Protein AF-0000000066043112 (afdb_homodimer)

pLDDT: mean 90.03, std 14.51, range [35.16, 98.81]

Solvent-accessible surface area (backbone atoms only — not comparable to full-atom values): 9467 Å² total; per-residue (Å²): 129,62,64,29,51,53,47,34,48,14,36,49,39,26,53,48,51,52,52,48,53,42,45,74,68,68,36,45,27,72,72,52,49,51,50,51,56,54,47,50,56,53,49,52,55,50,24,62,74,69,71,47,57,62,70,62,29,21,54,50,13,42,53,53,50,50,50,51,54,50,51,52,50,50,51,50,51,49,52,52,56,66,63,44,69,72,74,74,125,129,60,65,30,51,53,46,36,50,14,36,51,39,25,54,49,52,51,51,49,52,40,44,74,68,67,35,44,28,71,72,52,50,51,50,51,57,54,46,49,56,52,48,53,54,50,25,62,74,71,70,47,57,60,70,62,29,20,54,52,13,44,53,53,50,52,51,50,54,51,51,52,52,50,50,50,50,49,50,52,56,67,61,45,70,73,73,74,124

Sequence (178 aa):
MDPNTVSSFQVDCFLWHVRKQVADQELGDAPFLDRLRRDQKSLRGRGSTLGLNIETATRVGKQIVERILKEESDEALKMTMASAPASRYMDPNTVSSFQVDCFLWHVRKQVADQELGDAPFLDRLRRDQKSLRGRGSTLGLNIETATRVGKQIVERILKEESDEALKMTMASAPASRY

Radius of gyration: 18.68 Å; Cα contacts (8 Å, |Δi|>4): 142; chains: 2; bounding box: 42×60×58 Å

Organism: Influenza A virus (strain A/RI/5-/1957 H2N2) (NCBI:txid382828)

Structure (mmCIF, N/CA/C/O backbone):
data_AF-0000000066043112-model_v1
#
loop_
_entity.id
_entity.type
_entity.pdbx_description
1 polymer 'Non-structural protein 1'
#
loop_
_atom_site.group_PDB
_atom_site.id
_atom_site.type_symbol
_atom_site.label_atom_id
_atom_site.label_alt_id
_atom_site.label_comp_id
_atom_site.label_asym_id
_atom_site.label_entity_id
_atom_site.label_seq_id
_atom_site.pdbx_PDB_ins_code
_atom_site.Cartn_x
_atom_site.Cartn_y
_atom_site.Cartn_z
_atom_site.occupancy
_atom_site.B_iso_or_equiv
_atom_site.auth_seq_id
_atom_site.auth_comp_id
_atom_site.auth_asym_id
_atom_site.auth_atom_id
_atom_site.pdbx_PDB_model_num
ATOM 1 N N . MET A 1 1 ? -21.438 -11.141 4.254 1 76.62 1 MET A N 1
ATOM 2 C CA . MET A 1 1 ? -20.047 -10.742 4.453 1 76.62 1 MET A CA 1
ATOM 3 C C . MET A 1 1 ? -19.922 -9.227 4.504 1 76.62 1 MET A C 1
ATOM 5 O O . MET A 1 1 ? -20.578 -8.516 3.732 1 76.62 1 MET A O 1
ATOM 9 N N . ASP A 1 2 ? -19.375 -8.664 5.566 1 91 2 ASP A N 1
ATOM 10 C CA . ASP A 1 2 ? -19.234 -7.223 5.734 1 91 2 ASP A CA 1
ATOM 11 C C . ASP A 1 2 ? -18.422 -6.613 4.59 1 91 2 ASP A C 1
ATOM 13 O O . ASP A 1 2 ? -17.328 -7.078 4.285 1 91 2 ASP A O 1
ATOM 17 N N . PRO A 1 3 ? -19.062 -5.797 3.844 1 95.19 3 PRO A N 1
ATOM 18 C CA . PRO A 1 3 ? -18.422 -5.223 2.656 1 95.19 3 PRO A CA 1
ATOM 19 C C . PRO A 1 3 ? -17.078 -4.574 2.963 1 95.19 3 PRO A C 1
ATOM 21 O O . PRO A 1 3 ? -16.172 -4.629 2.139 1 95.19 3 PRO A O 1
ATOM 24 N N . ASN A 1 4 ? -17.016 -4.02 4.133 1 96.88 4 ASN A N 1
ATOM 25 C CA . ASN A 1 4 ? -15.758 -3.361 4.469 1 96.88 4 ASN A CA 1
ATOM 26 C C . ASN A 1 4 ? -14.648 -4.375 4.719 1 96.88 4 ASN A C 1
ATOM 28 O O . ASN A 1 4 ? -13.477 -4.102 4.441 1 96.88 4 ASN A O 1
ATOM 32 N N . THR A 1 5 ? -15.055 -5.535 5.242 1 97.31 5 THR A N 1
ATOM 33 C CA . THR A 1 5 ? -14.078 -6.598 5.434 1 97.31 5 THR A CA 1
ATOM 34 C C . THR A 1 5 ? -13.539 -7.086 4.09 1 97.31 5 THR A C 1
ATOM 36 O O . THR A 1 5 ? -12.336 -7.301 3.939 1 97.31 5 THR A O 1
ATOM 39 N N . VAL A 1 6 ? -14.438 -7.23 3.184 1 97.69 6 VAL A N 1
ATOM 40 C CA . VAL A 1 6 ? -14.047 -7.688 1.854 1 97.69 6 VAL A CA 1
ATOM 41 C C . VAL A 1 6 ? -13.156 -6.641 1.188 1 97.69 6 VAL A C 1
ATOM 43 O O . VAL A 1 6 ? -12.086 -6.969 0.672 1 97.69 6 VAL A O 1
ATOM 46 N N . SER A 1 7 ? -13.539 -5.395 1.206 1 98.06 7 SER A N 1
ATOM 47 C CA . SER A 1 7 ? -12.773 -4.324 0.575 1 98.06 7 SER A CA 1
ATOM 48 C C . SER A 1 7 ? -11.391 -4.184 1.21 1 98.06 7 SER A C 1
ATOM 50 O O . SER A 1 7 ? -10.398 -3.992 0.508 1 98.06 7 SER A O 1
ATOM 52 N N . SER A 1 8 ? -11.383 -4.27 2.564 1 97.62 8 SER A N 1
ATOM 53 C CA . SER A 1 8 ? -10.109 -4.184 3.271 1 97.62 8 SER A CA 1
ATOM 54 C C . SER A 1 8 ? -9.164 -5.309 2.846 1 97.62 8 SER A C 1
ATOM 56 O O . SER A 1 8 ? -7.965 -5.082 2.66 1 97.62 8 SER A O 1
ATOM 58 N N . PHE A 1 9 ? -9.742 -6.496 2.697 1 98.38 9 PHE A N 1
ATOM 59 C CA . PHE A 1 9 ? -8.945 -7.645 2.285 1 98.38 9 PHE A CA 1
ATOM 60 C C . PHE A 1 9 ? -8.406 -7.449 0.872 1 98.38 9 PHE A C 1
ATOM 62 O O . PHE A 1 9 ? -7.242 -7.746 0.599 1 98.38 9 PHE A O 1
ATOM 69 N N . GLN A 1 10 ? -9.242 -6.969 0.022 1 98.62 10 GLN A N 1
ATOM 70 C CA . GLN A 1 10 ? -8.852 -6.738 -1.363 1 98.62 10 GLN A CA 1
ATOM 71 C C . GLN A 1 10 ? -7.734 -5.703 -1.452 1 98.62 10 GLN A C 1
ATOM 73 O O . GLN A 1 10 ? -6.75 -5.902 -2.168 1 98.62 10 GLN A O 1
ATOM 78 N N . VAL A 1 11 ? -7.867 -4.691 -0.697 1 98.69 11 VAL A N 1
ATOM 79 C CA . VAL A 1 11 ? -6.848 -3.648 -0.681 1 98.69 11 VAL A CA 1
ATOM 80 C C . VAL A 1 11 ? -5.551 -4.203 -0.099 1 98.69 11 VAL A C 1
ATOM 82 O O . VAL A 1 11 ? -4.469 -3.967 -0.643 1 98.69 11 VAL A O 1
ATOM 85 N N . ASP A 1 12 ? -5.629 -4.949 0.991 1 98.5 12 ASP A N 1
ATOM 86 C CA . ASP A 1 12 ? -4.445 -5.543 1.608 1 98.5 12 ASP A CA 1
ATOM 87 C C . ASP A 1 12 ? -3.727 -6.473 0.633 1 98.5 12 ASP A C 1
ATOM 89 O O . ASP A 1 12 ? -2.496 -6.543 0.631 1 98.5 12 ASP A O 1
ATOM 93 N N . CYS A 1 13 ? -4.535 -7.215 -0.112 1 98.69 13 CYS A N 1
ATOM 94 C CA . CYS A 1 13 ? -3.93 -8.086 -1.112 1 98.69 13 CYS A CA 1
ATOM 95 C C . CYS A 1 13 ? -3.129 -7.281 -2.127 1 98.69 13 CYS A C 1
ATOM 97 O O . CYS A 1 13 ? -2 -7.645 -2.463 1 98.69 13 CYS A O 1
ATOM 99 N N . PHE A 1 14 ? -3.67 -6.227 -2.611 1 98.81 14 PHE A N 1
ATOM 100 C CA . PHE A 1 14 ? -2.969 -5.418 -3.605 1 98.81 14 PHE A CA 1
ATOM 101 C C . PHE A 1 14 ? -1.729 -4.77 -3 1 98.81 14 PHE A C 1
ATOM 103 O O . PHE A 1 14 ? -0.671 -4.734 -3.631 1 98.81 14 PHE A O 1
ATOM 110 N N . LEU A 1 15 ? -1.837 -4.234 -1.791 1 98.62 15 LEU A N 1
ATOM 111 C CA . LEU A 1 15 ? -0.688 -3.578 -1.174 1 98.62 15 LEU A CA 1
ATOM 112 C C . LEU A 1 15 ? 0.422 -4.582 -0.887 1 98.62 15 LEU A C 1
ATOM 114 O O . LEU A 1 15 ? 1.605 -4.25 -0.978 1 98.62 15 LEU A O 1
ATOM 118 N N . TRP A 1 16 ? 0.048 -5.785 -0.542 1 98.5 16 TRP A N 1
ATOM 119 C CA . TRP A 1 16 ? 1.05 -6.84 -0.4 1 98.5 16 TRP A CA 1
ATOM 120 C C . TRP A 1 16 ? 1.75 -7.105 -1.728 1 98.5 16 TRP A C 1
ATOM 122 O O . TRP A 1 16 ? 2.965 -7.32 -1.765 1 98.5 16 TRP A O 1
ATOM 132 N N . HIS A 1 17 ? 0.994 -7.172 -2.834 1 98.25 17 HIS A N 1
ATOM 133 C CA . HIS A 1 17 ? 1.578 -7.367 -4.156 1 98.25 17 HIS A CA 1
ATOM 134 C C . HIS A 1 17 ? 2.596 -6.273 -4.473 1 98.25 17 HIS A C 1
ATOM 136 O O . HIS A 1 17 ? 3.668 -6.559 -5.012 1 98.25 17 HIS A O 1
ATOM 142 N N . VAL A 1 18 ? 2.215 -5.062 -4.156 1 98.25 18 VAL A N 1
ATOM 143 C CA . VAL A 1 18 ? 3.135 -3.951 -4.375 1 98.25 18 VAL A CA 1
ATOM 144 C C . VAL A 1 18 ? 4.418 -4.176 -3.576 1 98.25 18 VAL A C 1
ATOM 146 O O . VAL A 1 18 ? 5.52 -4.02 -4.105 1 98.25 18 VAL A O 1
ATOM 149 N N . ARG A 1 19 ? 4.309 -4.531 -2.289 1 98.31 19 ARG A N 1
ATOM 150 C CA . ARG A 1 19 ? 5.477 -4.777 -1.445 1 98.31 19 ARG A CA 1
ATOM 151 C C . ARG A 1 19 ? 6.316 -5.926 -1.992 1 98.31 19 ARG A C 1
ATOM 153 O O . ARG A 1 19 ? 7.543 -5.902 -1.895 1 98.31 19 ARG A O 1
ATOM 160 N N . LYS A 1 20 ? 5.648 -6.938 -2.531 1 97.81 20 LYS A N 1
ATOM 161 C CA . LYS A 1 20 ? 6.371 -8.047 -3.145 1 97.81 20 LYS A CA 1
ATOM 162 C C . LYS A 1 20 ? 7.191 -7.574 -4.344 1 97.81 20 LYS A C 1
ATOM 164 O O . LYS A 1 20 ? 8.336 -7.992 -4.523 1 97.81 20 LYS A O 1
ATOM 169 N N . GLN A 1 21 ? 6.648 -6.719 -5.156 1 96.81 21 GLN A N 1
ATOM 170 C CA . GLN A 1 21 ? 7.371 -6.18 -6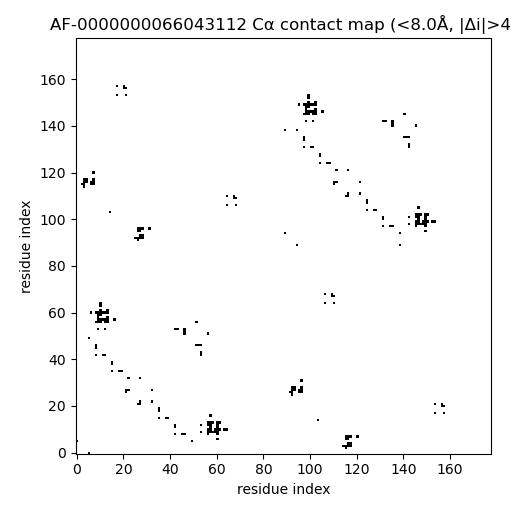.301 1 96.81 21 GLN A CA 1
ATOM 171 C C . GLN A 1 21 ? 8.57 -5.348 -5.855 1 96.81 21 GLN A C 1
ATOM 173 O O . GLN A 1 21 ? 9.633 -5.391 -6.48 1 96.81 21 GLN A O 1
ATOM 178 N N . VAL A 1 22 ? 8.398 -4.566 -4.789 1 97 22 VAL A N 1
ATOM 179 C CA . VAL A 1 22 ? 9.484 -3.777 -4.219 1 97 22 VAL A CA 1
ATOM 180 C C . VAL A 1 22 ? 10.609 -4.703 -3.764 1 97 22 VAL A C 1
ATOM 182 O O . VAL A 1 22 ? 11.789 -4.438 -4.027 1 97 22 VAL A O 1
ATOM 185 N N . ALA A 1 23 ? 10.234 -5.742 -3.094 1 96.62 23 ALA A N 1
ATOM 186 C CA . ALA A 1 23 ? 11.203 -6.727 -2.625 1 96.62 23 ALA A CA 1
ATOM 187 C C . ALA A 1 23 ? 11.922 -7.391 -3.797 1 96.62 23 ALA A C 1
ATOM 189 O O . ALA A 1 23 ? 13.133 -7.609 -3.748 1 96.62 23 ALA A O 1
ATOM 190 N N . ASP A 1 24 ? 11.141 -7.715 -4.844 1 94.69 24 ASP A N 1
ATOM 191 C CA . ASP A 1 24 ? 11.703 -8.391 -6.012 1 94.69 24 ASP A CA 1
ATOM 192 C C . ASP A 1 24 ? 12.719 -7.492 -6.727 1 94.69 24 ASP A C 1
ATOM 194 O O . ASP A 1 24 ? 13.602 -7.984 -7.43 1 94.69 24 ASP A O 1
ATOM 198 N N . GLN A 1 25 ? 12.578 -6.215 -6.555 1 94.38 25 GLN A N 1
ATOM 199 C CA . GLN A 1 25 ? 13.523 -5.266 -7.145 1 94.38 25 GLN A CA 1
ATOM 200 C C . GLN A 1 25 ? 14.656 -4.941 -6.18 1 94.38 25 GLN A C 1
ATOM 202 O O . GLN A 1 25 ? 15.422 -4.004 -6.406 1 94.38 25 GLN A O 1
ATOM 207 N N . GLU A 1 26 ? 14.695 -5.625 -5.059 1 94.38 26 GLU A N 1
ATOM 208 C CA . GLU A 1 26 ? 15.773 -5.543 -4.074 1 94.38 26 GLU A CA 1
ATOM 209 C C . GLU A 1 26 ? 15.812 -4.168 -3.41 1 94.38 26 GLU A C 1
ATOM 211 O O . GLU A 1 26 ? 16.891 -3.639 -3.133 1 94.38 26 GLU A O 1
ATOM 216 N N . LEU A 1 27 ? 14.648 -3.564 -3.148 1 95.69 27 LEU A N 1
ATOM 217 C CA . LEU A 1 27 ? 14.57 -2.242 -2.535 1 95.69 27 LEU A CA 1
ATOM 218 C C . LEU A 1 27 ? 14.18 -2.348 -1.066 1 95.69 27 LEU A C 1
ATOM 220 O O . LEU A 1 27 ? 14.18 -1.347 -0.346 1 95.69 27 LEU A O 1
ATOM 224 N N . GLY A 1 28 ? 13.844 -3.504 -0.6 1 96.12 28 GLY A N 1
ATOM 225 C CA . GLY A 1 28 ? 13.398 -3.701 0.773 1 96.12 28 GLY A CA 1
ATOM 226 C C . GLY A 1 28 ? 14.539 -4.047 1.718 1 96.12 28 GLY A C 1
ATOM 227 O O . GLY A 1 28 ? 15.453 -4.781 1.351 1 96.12 28 GLY A O 1
ATOM 228 N N . ASP A 1 29 ? 14.484 -3.51 2.895 1 96.69 29 ASP A N 1
ATOM 229 C CA . ASP A 1 29 ? 15.43 -3.908 3.932 1 96.69 29 ASP A CA 1
ATOM 230 C C . ASP A 1 29 ? 14.922 -5.125 4.699 1 96.69 29 ASP A C 1
ATOM 232 O O . ASP A 1 29 ? 13.852 -5.656 4.395 1 96.69 29 ASP A O 1
ATOM 236 N N . ALA A 1 30 ? 15.703 -5.602 5.676 1 96.5 30 ALA A N 1
ATOM 237 C CA . ALA A 1 30 ? 15.391 -6.852 6.367 1 96.5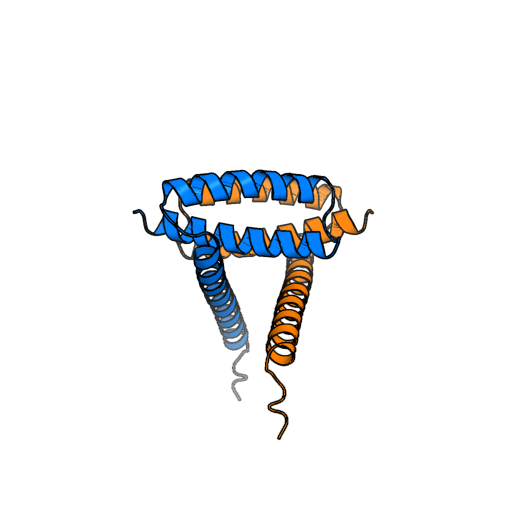 30 ALA A CA 1
ATOM 238 C C . ALA A 1 30 ? 14.039 -6.758 7.074 1 96.5 30 ALA A C 1
ATOM 240 O O . ALA A 1 30 ? 13.188 -7.645 6.918 1 96.5 30 ALA A O 1
ATOM 241 N N . PRO A 1 31 ? 13.734 -5.652 7.883 1 95.75 31 PRO A N 1
ATOM 242 C CA . PRO A 1 31 ? 12.406 -5.551 8.5 1 95.75 31 PRO A CA 1
ATOM 243 C C . PRO A 1 31 ? 11.281 -5.512 7.477 1 95.75 31 PRO A C 1
ATOM 245 O O . PRO A 1 31 ? 10.211 -6.09 7.703 1 95.75 31 PRO A O 1
ATOM 248 N N . PHE A 1 32 ? 11.57 -4.871 6.367 1 97 32 PHE A N 1
ATOM 249 C CA . PHE A 1 32 ? 10.602 -4.801 5.277 1 97 32 PHE A CA 1
ATOM 250 C C . PHE A 1 32 ? 10.266 -6.195 4.758 1 97 32 PHE A C 1
ATOM 252 O O . PHE A 1 32 ? 9.094 -6.539 4.598 1 97 32 PHE A O 1
ATOM 259 N N . LEU A 1 33 ? 11.234 -6.973 4.527 1 97.44 33 LEU A N 1
ATOM 260 C CA . LEU A 1 33 ? 11.062 -8.328 4.008 1 97.44 33 LEU A CA 1
ATOM 261 C C . LEU A 1 33 ? 10.398 -9.227 5.043 1 97.44 33 LEU A C 1
ATOM 263 O O . LEU A 1 33 ? 9.586 -10.086 4.691 1 97.44 33 LEU A O 1
ATOM 267 N N . ASP A 1 34 ? 10.703 -9.062 6.254 1 97.06 34 ASP A N 1
ATOM 268 C CA . ASP A 1 34 ? 10.086 -9.844 7.324 1 97.06 34 ASP A CA 1
ATOM 269 C C . ASP A 1 34 ? 8.586 -9.578 7.398 1 97.06 34 ASP A C 1
ATOM 271 O O . ASP A 1 34 ? 7.793 -10.508 7.582 1 97.06 34 ASP A O 1
ATOM 275 N N . ARG A 1 35 ? 8.234 -8.328 7.32 1 96.19 35 ARG A N 1
ATOM 276 C CA . ARG A 1 35 ? 6.816 -7.98 7.336 1 96.19 35 ARG A CA 1
ATOM 277 C C . ARG A 1 35 ? 6.09 -8.578 6.133 1 96.19 35 ARG A C 1
ATOM 279 O O . ARG A 1 35 ? 4.961 -9.055 6.258 1 96.19 35 ARG A O 1
ATOM 286 N N . LEU A 1 36 ? 6.742 -8.555 5.004 1 97.31 36 LEU A N 1
ATOM 287 C CA . LEU A 1 36 ? 6.172 -9.125 3.785 1 97.31 36 LEU A CA 1
ATOM 288 C C . LEU A 1 36 ? 5.844 -10.602 3.977 1 97.31 36 LEU A C 1
ATOM 290 O O . LEU A 1 36 ? 4.742 -11.047 3.641 1 97.31 36 LEU A O 1
ATOM 294 N N . ARG A 1 37 ? 6.773 -11.344 4.488 1 96.06 37 ARG A N 1
ATOM 295 C CA . ARG A 1 37 ? 6.594 -12.781 4.699 1 96.06 37 ARG A CA 1
ATOM 296 C C . ARG A 1 37 ? 5.504 -13.047 5.734 1 96.06 37 ARG A C 1
ATOM 298 O O . ARG A 1 37 ? 4.695 -13.961 5.57 1 96.06 37 ARG A O 1
ATOM 305 N N . ARG A 1 38 ? 5.484 -12.266 6.77 1 96.06 38 ARG A N 1
ATOM 306 C CA . ARG A 1 38 ? 4.465 -12.445 7.801 1 96.06 38 ARG A CA 1
ATOM 307 C C . ARG A 1 38 ? 3.076 -12.125 7.258 1 96.06 38 ARG A C 1
ATOM 309 O O . ARG A 1 38 ? 2.113 -12.844 7.547 1 96.06 38 ARG A O 1
ATOM 316 N N . ASP A 1 39 ? 3.041 -11.086 6.414 1 96.31 39 ASP A N 1
ATOM 317 C CA . ASP A 1 39 ? 1.76 -10.664 5.855 1 96.31 39 ASP A CA 1
ATOM 318 C C . ASP A 1 39 ? 1.227 -11.695 4.863 1 96.31 39 ASP A C 1
ATOM 320 O O . ASP A 1 39 ? 0.014 -11.867 4.73 1 96.31 39 ASP A O 1
ATOM 324 N N . GLN A 1 40 ? 2.115 -12.383 4.191 1 96.5 40 GLN A N 1
ATOM 325 C CA . GLN A 1 40 ? 1.691 -13.406 3.242 1 96.5 40 GLN A CA 1
ATOM 326 C C . GLN A 1 40 ? 0.882 -14.492 3.936 1 96.5 40 GLN A C 1
ATOM 328 O O . GLN A 1 40 ? -0.179 -14.891 3.449 1 96.5 40 GLN A O 1
ATOM 333 N N . LYS A 1 41 ? 1.409 -14.945 5.051 1 95.44 41 LYS A N 1
ATOM 334 C CA . LYS A 1 41 ? 0.71 -15.977 5.816 1 95.44 41 LYS A CA 1
ATOM 335 C C . LYS A 1 41 ? -0.658 -15.484 6.277 1 95.44 41 LYS A C 1
ATOM 337 O O . LYS A 1 41 ? -1.646 -16.219 6.207 1 95.44 41 LYS A O 1
ATOM 342 N N . SER A 1 42 ? -0.697 -14.266 6.777 1 96.25 42 SER A N 1
ATOM 343 C CA . SER A 1 42 ? -1.942 -13.672 7.258 1 96.25 42 SER A CA 1
ATOM 344 C C . SER A 1 42 ? -2.961 -13.547 6.129 1 96.25 42 SER A C 1
ATOM 346 O O . SER A 1 42 ? -4.145 -13.828 6.32 1 96.25 42 SER A O 1
ATOM 348 N N . LEU A 1 43 ? -2.551 -13.211 4.934 1 97.56 43 LEU A N 1
ATOM 349 C CA . LEU A 1 43 ? -3.443 -13.016 3.795 1 97.56 43 LEU A CA 1
ATOM 350 C C . LEU A 1 43 ? -4.016 -14.352 3.318 1 97.56 43 LEU A C 1
ATOM 352 O O . LEU A 1 43 ? -5.191 -14.43 2.963 1 97.56 43 LEU A O 1
ATOM 356 N N . ARG A 1 44 ? -3.184 -15.336 3.312 1 97 44 ARG A N 1
ATOM 357 C CA . ARG A 1 44 ? -3.66 -16.656 2.934 1 97 44 ARG A CA 1
ATOM 358 C C . ARG A 1 44 ? -4.75 -17.141 3.885 1 97 44 ARG A C 1
ATOM 360 O O . ARG A 1 44 ? -5.773 -17.672 3.447 1 97 44 ARG A O 1
ATOM 367 N N . GLY A 1 45 ? -4.477 -17.016 5.23 1 96.75 45 GLY A N 1
ATOM 368 C CA . GLY A 1 45 ? -5.477 -17.391 6.223 1 96.75 45 GLY A CA 1
ATOM 369 C C . GLY A 1 45 ? -6.781 -16.625 6.055 1 96.75 45 GLY A C 1
ATOM 370 O O . GLY A 1 45 ? -7.859 -17.219 6.078 1 96.75 45 GLY A O 1
ATOM 371 N N . ARG A 1 46 ? -6.719 -15.336 5.859 1 96.94 46 ARG A N 1
ATOM 372 C CA . ARG A 1 46 ? -7.898 -14.492 5.688 1 96.94 46 ARG A CA 1
ATOM 373 C C . ARG A 1 46 ? -8.641 -14.844 4.402 1 96.94 46 ARG A C 1
ATOM 375 O O . ARG A 1 46 ? -9.875 -14.844 4.371 1 96.94 46 ARG A O 1
ATOM 382 N N . GLY A 1 47 ? -7.816 -15 3.328 1 97.06 47 GLY A N 1
ATOM 383 C CA . GLY A 1 47 ? -8.43 -15.43 2.086 1 97.06 47 GLY A CA 1
ATOM 384 C C . GLY A 1 47 ? -9.258 -16.703 2.238 1 97.06 47 GLY A C 1
ATOM 385 O O . GLY A 1 47 ? -10.375 -16.781 1.729 1 97.06 47 GLY A O 1
ATOM 386 N N . SER A 1 48 ? -8.742 -17.734 2.912 1 97.31 48 SER A N 1
ATOM 38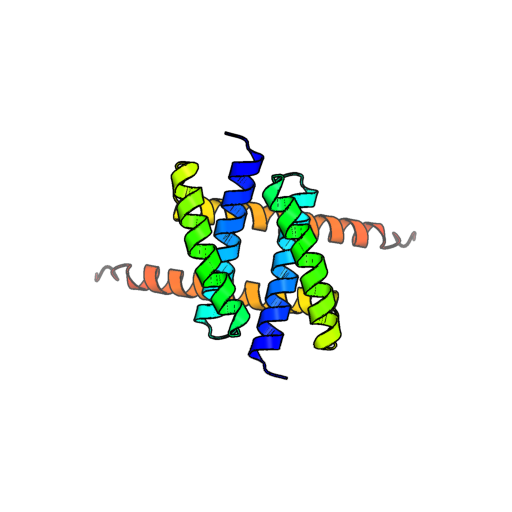7 C CA . SER A 1 48 ? -9.438 -18.984 3.164 1 97.31 48 SER A CA 1
ATOM 388 C C . SER A 1 48 ? -10.711 -18.766 3.975 1 97.31 48 SER A C 1
ATO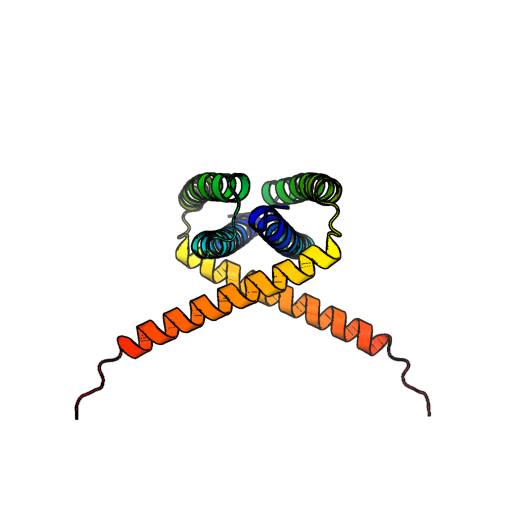M 390 O O . SER A 1 48 ? -11.758 -19.328 3.658 1 97.31 48 SER A O 1
ATOM 392 N N . THR A 1 49 ? -10.609 -17.938 5.008 1 95.81 49 THR A N 1
ATOM 393 C CA . THR A 1 49 ? -11.75 -17.656 5.871 1 95.81 49 THR A CA 1
ATOM 394 C C . THR A 1 49 ? -12.859 -16.953 5.094 1 95.81 49 THR A C 1
ATOM 396 O O . THR A 1 49 ? -14.039 -17.25 5.285 1 95.81 49 THR A O 1
ATOM 399 N N . LEU A 1 50 ? -12.547 -16.078 4.199 1 96.56 50 LEU A N 1
ATOM 400 C CA . LEU A 1 50 ? -13.5 -15.266 3.453 1 96.56 50 LEU A CA 1
ATOM 401 C C . LEU A 1 50 ? -13.984 -16 2.209 1 96.56 50 LEU A C 1
ATOM 403 O O . LEU A 1 50 ? -14.977 -15.609 1.594 1 96.56 50 LEU A O 1
ATOM 407 N N . GLY A 1 51 ? -13.281 -17.062 1.878 1 96.56 51 GLY A N 1
ATOM 408 C CA . GLY A 1 51 ? -13.594 -17.766 0.644 1 96.56 51 GLY A CA 1
ATOM 409 C C . GLY A 1 51 ? -13.242 -16.969 -0.601 1 96.56 51 GLY A C 1
ATOM 410 O O . GLY A 1 51 ? -13.961 -17.031 -1.601 1 96.56 51 GLY A O 1
ATOM 411 N N . LEU A 1 52 ? -12.219 -16.141 -0.568 1 96.75 52 LEU A N 1
ATOM 412 C CA . LEU A 1 52 ? -11.805 -15.289 -1.676 1 96.75 52 LEU A CA 1
ATOM 413 C C . LEU A 1 52 ? -10.461 -15.727 -2.232 1 96.75 52 LEU A C 1
ATOM 415 O O . LEU A 1 52 ? -9.555 -16.094 -1.473 1 96.75 52 LEU A O 1
ATOM 419 N N . ASN A 1 53 ? -10.414 -15.648 -3.564 1 97.06 53 ASN A N 1
ATOM 420 C CA . ASN A 1 53 ? -9.156 -15.906 -4.258 1 97.06 53 ASN A CA 1
ATOM 421 C C . ASN A 1 53 ? -8.227 -14.695 -4.184 1 97.06 53 ASN A C 1
ATOM 423 O O . ASN A 1 53 ? -8.633 -13.57 -4.492 1 97.06 53 ASN A O 1
ATOM 427 N N . ILE A 1 54 ? -7.031 -14.898 -3.832 1 97.5 54 ILE A N 1
ATOM 428 C CA . ILE A 1 54 ? -6.074 -13.828 -3.574 1 97.5 54 ILE A CA 1
ATOM 429 C C . ILE A 1 54 ? -5.793 -13.07 -4.867 1 97.5 54 ILE A C 1
ATOM 431 O O . ILE A 1 54 ? -5.691 -11.836 -4.859 1 97.5 54 ILE A O 1
ATOM 435 N N . GLU A 1 55 ? -5.633 -13.781 -5.93 1 96.69 55 GLU A N 1
ATOM 436 C CA . GLU A 1 55 ? -5.332 -13.148 -7.207 1 96.69 55 GLU A CA 1
ATOM 437 C C . GLU A 1 55 ? -6.465 -12.227 -7.648 1 96.69 55 GLU A C 1
ATOM 439 O O . GLU A 1 55 ? -6.219 -11.094 -8.078 1 96.69 55 GLU A O 1
ATOM 444 N N . THR A 1 56 ? -7.637 -12.742 -7.59 1 97.88 56 THR A N 1
ATOM 445 C CA . THR A 1 56 ? -8.797 -11.93 -7.945 1 97.88 56 THR A CA 1
ATOM 446 C C . THR A 1 56 ? -8.945 -10.75 -6.996 1 97.88 56 THR A C 1
ATOM 448 O O . THR A 1 56 ? -9.227 -9.633 -7.43 1 97.88 56 THR A O 1
ATOM 451 N N . ALA A 1 57 ? -8.734 -11.023 -5.688 1 98.38 57 ALA A N 1
ATOM 452 C CA . ALA A 1 57 ? -8.805 -9.953 -4.695 1 98.38 57 ALA A CA 1
ATOM 453 C C . ALA A 1 57 ? -7.766 -8.867 -4.984 1 98.38 57 ALA A C 1
ATOM 455 O O . ALA A 1 57 ? -8.031 -7.68 -4.793 1 98.38 57 ALA A O 1
ATOM 456 N N . THR A 1 58 ? -6.559 -9.266 -5.383 1 98.38 58 THR A N 1
ATOM 457 C CA . THR A 1 58 ? -5.492 -8.328 -5.719 1 98.38 58 THR A CA 1
ATOM 458 C C . THR A 1 58 ? -5.906 -7.43 -6.879 1 98.38 58 THR A C 1
ATOM 460 O O . THR A 1 58 ? -5.672 -6.219 -6.844 1 98.38 58 THR A O 1
ATOM 463 N N . ARG A 1 59 ? -6.52 -7.988 -7.863 1 97.69 59 ARG A N 1
ATOM 464 C CA . ARG A 1 59 ? -6.957 -7.211 -9.016 1 97.69 59 ARG A CA 1
ATOM 465 C C . ARG A 1 59 ? -8.031 -6.203 -8.617 1 97.69 59 ARG A C 1
ATOM 467 O O . ARG A 1 59 ? -7.992 -5.047 -9.055 1 97.69 59 ARG A O 1
ATOM 474 N N 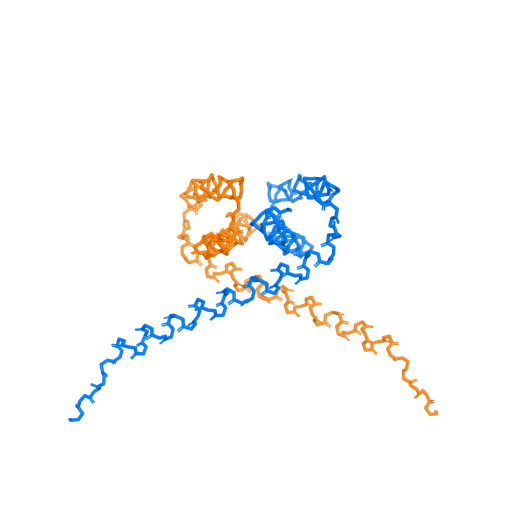. VAL A 1 60 ? -8.945 -6.66 -7.859 1 98.12 60 VAL A N 1
ATOM 475 C CA . VAL A 1 60 ? -10.008 -5.766 -7.414 1 98.12 60 VAL A CA 1
ATOM 476 C C . VAL A 1 60 ? -9.422 -4.676 -6.52 1 98.12 60 VAL A C 1
ATOM 478 O O . VAL A 1 60 ? -9.805 -3.506 -6.625 1 98.12 60 VAL A O 1
ATOM 481 N N . GLY A 1 61 ? -8.547 -5.086 -5.582 1 98.5 61 GLY A N 1
ATOM 482 C CA . GLY A 1 61 ? -7.863 -4.117 -4.742 1 98.5 61 GLY A CA 1
ATOM 483 C C . GLY A 1 61 ? -7.141 -3.043 -5.535 1 98.5 61 GLY A C 1
ATOM 484 O O . GLY A 1 61 ? -7.164 -1.867 -5.164 1 98.5 61 GLY A O 1
ATOM 485 N N . LYS A 1 62 ? -6.461 -3.441 -6.535 1 97.88 62 LYS A N 1
ATOM 486 C CA . LYS A 1 62 ? -5.805 -2.486 -7.426 1 97.88 62 LYS A CA 1
ATOM 487 C C . LYS A 1 62 ? -6.801 -1.467 -7.969 1 97.88 62 LYS A C 1
ATOM 489 O O . LYS A 1 62 ? -6.52 -0.267 -7.996 1 97.88 62 LYS A O 1
ATOM 494 N N . GLN A 1 63 ? -7.93 -1.908 -8.469 1 97.62 63 GLN A N 1
ATOM 495 C CA . GLN A 1 63 ? -8.953 -1.012 -9 1 97.62 63 GLN A CA 1
ATOM 496 C C . GLN A 1 63 ? -9.43 -0.031 -7.938 1 97.62 63 GLN A C 1
ATOM 498 O O . GLN A 1 63 ? -9.664 1.144 -8.234 1 97.62 63 GLN A O 1
ATOM 503 N N . ILE A 1 64 ? -9.656 -0.553 -6.738 1 97.88 64 ILE A N 1
ATOM 504 C CA . ILE A 1 64 ? -10.086 0.298 -5.633 1 97.88 64 ILE A CA 1
ATOM 505 C C . ILE A 1 64 ? -9.047 1.392 -5.391 1 97.88 64 ILE A C 1
ATOM 507 O O . ILE A 1 64 ? -9.391 2.574 -5.305 1 97.88 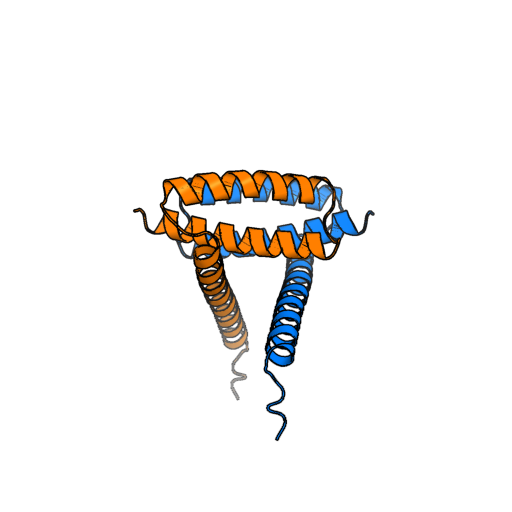64 ILE A O 1
ATOM 511 N N . VAL A 1 65 ? -7.816 0.969 -5.32 1 97.56 65 VAL A N 1
ATOM 512 C CA . VAL A 1 65 ? -6.746 1.908 -5.004 1 97.56 65 VAL A CA 1
ATOM 513 C C . VAL A 1 65 ? -6.598 2.92 -6.137 1 97.56 65 VAL A C 1
ATOM 515 O O . VAL A 1 65 ? -6.434 4.117 -5.891 1 97.56 65 VAL A O 1
ATOM 518 N N . GLU A 1 66 ? -6.668 2.51 -7.336 1 95.75 66 GLU A N 1
ATOM 519 C CA . GLU A 1 66 ? -6.559 3.412 -8.477 1 95.75 66 GLU A CA 1
ATOM 520 C C . GLU A 1 66 ? -7.691 4.438 -8.477 1 95.75 66 GLU A C 1
ATOM 522 O O . GLU A 1 66 ? -7.473 5.609 -8.781 1 95.75 66 GLU A O 1
ATOM 527 N N . ARG A 1 67 ? -8.859 4.016 -8.203 1 95.31 67 ARG A N 1
ATOM 528 C CA . ARG A 1 67 ? -10 4.922 -8.133 1 95.31 67 ARG A CA 1
ATOM 529 C C . ARG A 1 67 ? -9.797 5.973 -7.043 1 95.31 67 ARG A C 1
ATOM 531 O O . ARG A 1 67 ? -10.062 7.156 -7.258 1 95.31 67 ARG A O 1
ATOM 538 N N . ILE A 1 68 ? -9.367 5.535 -5.953 1 94.56 68 ILE A N 1
ATOM 539 C CA . ILE A 1 68 ? -9.164 6.418 -4.809 1 94.56 68 ILE A CA 1
ATOM 540 C C . ILE A 1 68 ? -8.086 7.453 -5.133 1 94.56 68 ILE A C 1
ATOM 542 O O . ILE A 1 68 ? -8.25 8.641 -4.84 1 94.56 68 ILE A O 1
ATOM 546 N N . LEU A 1 69 ? -6.992 6.984 -5.715 1 92.25 69 LEU A N 1
ATOM 547 C CA . LEU A 1 69 ? -5.902 7.895 -6.047 1 92.25 69 LEU A CA 1
ATOM 548 C C . LEU A 1 69 ? -6.332 8.891 -7.121 1 92.25 69 LEU A C 1
ATOM 550 O O . LEU A 1 69 ? -5.898 10.047 -7.113 1 92.25 69 LEU A O 1
ATOM 554 N N . LYS A 1 70 ? -7.125 8.477 -8.023 1 92.12 70 LYS A N 1
ATOM 555 C CA . LYS A 1 70 ? -7.668 9.383 -9.039 1 92.12 70 LYS A CA 1
ATOM 556 C C . LYS A 1 70 ? -8.562 10.445 -8.414 1 92.12 70 LYS A C 1
ATOM 558 O O . LYS A 1 70 ? -8.492 11.617 -8.781 1 92.12 70 LYS A O 1
ATOM 563 N N . GLU A 1 71 ? -9.367 10.047 -7.508 1 90.25 71 GLU A N 1
ATOM 564 C CA . GLU A 1 71 ? -10.266 10.969 -6.816 1 90.25 71 GLU A CA 1
ATOM 565 C C . GLU A 1 71 ? -9.484 11.992 -6.004 1 90.25 71 GLU A C 1
ATOM 567 O O . GLU A 1 71 ? -9.867 13.164 -5.941 1 90.25 71 GLU A O 1
ATOM 572 N N . GLU A 1 72 ? -8.438 11.469 -5.32 1 85.44 72 GLU A N 1
ATOM 573 C CA . GLU A 1 72 ? -7.574 12.375 -4.578 1 85.44 72 GLU A CA 1
ATOM 574 C C . GLU A 1 72 ? -6.969 13.438 -5.492 1 85.44 72 GLU A C 1
ATOM 576 O O . GLU A 1 72 ? -6.859 14.609 -5.113 1 85.44 72 GLU A O 1
ATOM 581 N N . SER A 1 73 ? -6.52 13.07 -6.613 1 82.38 73 SER A N 1
ATOM 582 C CA . SER A 1 73 ? -5.945 13.984 -7.59 1 82.38 73 SER A CA 1
ATOM 583 C C . SER A 1 73 ? -6.988 14.977 -8.102 1 82.38 73 SER A C 1
ATOM 585 O O . SER A 1 73 ? -6.691 16.156 -8.281 1 82.38 73 SER A O 1
ATOM 587 N N . ASP A 1 74 ? -8.195 14.523 -8.367 1 81.31 74 ASP A N 1
ATOM 588 C CA . ASP A 1 74 ? -9.281 15.383 -8.844 1 81.31 74 ASP A CA 1
ATOM 589 C C . ASP A 1 74 ? -9.633 16.438 -7.797 1 81.31 74 ASP A C 1
ATOM 591 O O . ASP A 1 74 ? -9.867 17.609 -8.141 1 81.31 74 ASP A O 1
ATOM 595 N N . GLU A 1 75 ? -9.594 15.977 -6.566 1 78.31 75 GLU A N 1
ATOM 596 C CA . GLU A 1 75 ? -9.898 16.906 -5.488 1 78.31 75 GLU A CA 1
ATOM 597 C C . GLU A 1 75 ? -8.805 17.969 -5.336 1 78.31 75 GLU A C 1
ATOM 599 O O . GLU A 1 75 ? -9.094 19.141 -5.086 1 78.31 75 GLU A O 1
ATOM 604 N N . ALA A 1 76 ? -7.645 17.547 -5.48 1 74 76 ALA A N 1
ATOM 605 C CA . ALA A 1 76 ? -6.523 18.469 -5.414 1 74 76 ALA A CA 1
ATOM 606 C C . ALA A 1 76 ? -6.566 19.469 -6.57 1 74 76 ALA A C 1
ATOM 608 O O . ALA A 1 76 ? -6.297 20.656 -6.383 1 74 76 ALA A O 1
ATOM 609 N N . LEU A 1 77 ? -6.926 18.969 -7.762 1 67.31 77 LEU A N 1
ATOM 610 C CA . LEU A 1 77 ? -7.043 19.828 -8.938 1 67.31 77 LEU A CA 1
ATOM 611 C C . LEU A 1 77 ? -8.18 20.828 -8.773 1 67.31 77 LEU A C 1
ATOM 613 O O . LEU A 1 77 ? -8.047 22 -9.156 1 67.31 77 LEU A O 1
ATOM 617 N N . LYS A 1 78 ? -9.195 20.312 -8.156 1 73.75 78 LYS A N 1
ATOM 618 C CA . LYS A 1 78 ? -10.344 21.188 -7.918 1 73.75 78 LYS A CA 1
ATOM 619 C C . LYS A 1 78 ? -10.008 22.266 -6.898 1 73.75 78 LYS A C 1
ATOM 621 O O . LYS A 1 78 ? -10.414 23.422 -7.059 1 73.75 78 LYS A O 1
ATOM 626 N N . MET A 1 79 ? -9.273 21.953 -5.957 1 70.75 79 MET A N 1
ATOM 627 C CA . MET A 1 79 ? -8.914 22.922 -4.922 1 70.75 79 MET A CA 1
ATOM 628 C C . MET A 1 79 ? -7.914 23.938 -5.453 1 70.75 79 MET A C 1
ATOM 630 O O . MET A 1 79 ? -7.938 25.094 -5.047 1 70.75 79 MET A O 1
ATOM 634 N N . THR A 1 80 ? -7.016 23.484 -6.289 1 70.69 80 THR A N 1
ATOM 635 C CA . THR A 1 80 ? -6.047 24.391 -6.891 1 70.69 80 THR A CA 1
ATOM 636 C C . THR A 1 80 ? -6.734 25.344 -7.871 1 70.69 80 THR A C 1
ATOM 638 O O . THR A 1 80 ? -6.387 26.516 -7.953 1 70.69 80 THR A O 1
ATOM 641 N N . MET A 1 81 ? -7.648 24.734 -8.656 1 69.38 81 MET A N 1
ATOM 642 C CA . MET A 1 81 ? -8.375 25.562 -9.609 1 69.38 81 MET A CA 1
ATOM 643 C C . MET A 1 81 ? -9.273 26.562 -8.891 1 69.38 81 MET A C 1
ATOM 645 O O . MET A 1 81 ? -9.469 27.688 -9.367 1 69.38 81 MET A O 1
ATOM 649 N N . ALA A 1 82 ? -9.797 26.141 -7.852 1 71.5 82 ALA A N 1
ATOM 650 C CA . ALA A 1 82 ? -10.672 27.016 -7.082 1 71.5 82 ALA A CA 1
ATOM 651 C C . ALA A 1 82 ? -9.875 28.125 -6.41 1 71.5 82 ALA A C 1
ATOM 653 O O . ALA A 1 82 ? -10.383 29.234 -6.207 1 71.5 82 ALA A O 1
ATOM 654 N N . SER A 1 83 ? -8.633 27.688 -6.039 1 56.03 83 SER A N 1
ATOM 655 C CA . SER A 1 83 ? -7.816 28.703 -5.402 1 56.03 83 SER A CA 1
ATOM 656 C C . SER A 1 83 ? -7.215 29.656 -6.434 1 56.03 83 SER A C 1
ATOM 658 O O . SER A 1 83 ? -6.625 30.688 -6.078 1 56.03 83 SER A O 1
ATOM 660 N N . ALA A 1 84 ? -7.129 29.281 -7.652 1 57.44 84 ALA A N 1
ATOM 661 C CA . ALA A 1 84 ? -6.648 30.25 -8.633 1 57.44 84 ALA A CA 1
ATOM 662 C C . ALA A 1 84 ? -7.641 31.406 -8.797 1 57.44 84 ALA A C 1
ATOM 664 O O . ALA A 1 84 ? -8.812 31.188 -9.102 1 57.44 84 ALA A O 1
ATOM 665 N N . PRO A 1 85 ? -7.281 32.469 -8.18 1 54.5 85 PRO A N 1
ATOM 666 C CA . PRO A 1 85 ? -8.148 33.656 -8.32 1 54.5 85 PRO A CA 1
ATOM 667 C C . PRO A 1 85 ? -8.578 33.906 -9.766 1 54.5 85 PRO A C 1
ATOM 669 O O . PRO A 1 85 ? -7.812 33.625 -10.695 1 54.5 85 PRO A O 1
ATOM 672 N N . ALA A 1 86 ? -9.875 33.531 -10.227 1 52.59 86 ALA A N 1
ATOM 673 C CA . ALA A 1 86 ? -10.328 34.125 -11.477 1 52.59 86 ALA A CA 1
ATOM 674 C C . ALA A 1 86 ? -9.781 35.562 -11.625 1 52.59 86 ALA A C 1
ATOM 676 O O . ALA A 1 86 ? -9.961 36.406 -10.742 1 52.59 86 ALA A O 1
ATOM 677 N N . SER A 1 87 ? -8.578 35.688 -12.141 1 44.84 87 SER A N 1
ATOM 678 C CA . SER A 1 87 ? -8.258 37.094 -12.414 1 44.84 87 SER A CA 1
ATOM 679 C C . SER A 1 87 ? -9.477 37.844 -12.938 1 44.84 87 SER A C 1
ATOM 681 O O . SER A 1 87 ? -10.078 37.438 -13.938 1 44.84 87 SER A O 1
ATOM 683 N N . ARG A 1 88 ? -10.352 38.281 -12.086 1 42.22 88 ARG A N 1
ATOM 684 C CA . ARG A 1 88 ? -11.312 39.281 -12.562 1 42.22 88 ARG A CA 1
ATOM 685 C C . ARG A 1 88 ? -10.648 40.25 -13.523 1 42.22 88 ARG A C 1
ATOM 687 O O . ARG A 1 88 ? -9.625 40.844 -13.203 1 42.22 88 ARG A O 1
ATOM 694 N N . TYR A 1 89 ? -10.68 39.969 -14.891 1 35.72 89 TYR A N 1
ATOM 695 C CA . TYR A 1 89 ? -10.562 41.219 -15.633 1 35.72 89 TYR A CA 1
ATOM 696 C C . TYR A 1 89 ? -11.5 42.281 -15.055 1 35.72 89 TYR A C 1
ATOM 698 O O . TYR A 1 89 ? -12.57 41.969 -14.539 1 35.72 89 TYR A O 1
ATOM 706 N N . MET B 1 1 ? 23.422 6.125 5.359 1 77.31 1 MET B N 1
ATOM 707 C CA . MET B 1 1 ? 22.094 5.543 5.539 1 77.31 1 MET B CA 1
ATOM 708 C C . MET B 1 1 ? 21.828 4.457 4.5 1 77.31 1 MET B C 1
ATOM 710 O O . MET B 1 1 ? 22.203 4.609 3.332 1 77.31 1 MET B O 1
ATOM 714 N N . ASP B 1 2 ? 21.531 3.26 4.91 1 91.12 2 ASP B N 1
ATOM 715 C CA . ASP B 1 2 ? 21.281 2.139 4.004 1 91.12 2 ASP B CA 1
ATOM 716 C C . ASP B 1 2 ? 20.172 2.459 3.014 1 91.12 2 ASP B C 1
ATOM 718 O O . ASP B 1 2 ? 19.078 2.873 3.41 1 91.12 2 ASP B O 1
ATOM 722 N N . PRO B 1 3 ? 20.531 2.5 1.786 1 95.31 3 PRO B N 1
ATOM 723 C CA . PRO B 1 3 ? 19.562 2.895 0.749 1 95.31 3 PRO B CA 1
ATOM 724 C C . PRO B 1 3 ? 18.281 2.084 0.8 1 95.31 3 PRO B C 1
ATOM 726 O O . PRO B 1 3 ? 17.203 2.613 0.514 1 95.31 3 PRO B O 1
ATOM 729 N N . ASN B 1 4 ? 18.438 0.86 1.161 1 97 4 ASN B N 1
ATOM 730 C CA . ASN B 1 4 ? 17.234 0.032 1.207 1 97 4 ASN B CA 1
ATOM 731 C C . ASN B 1 4 ? 16.328 0.427 2.365 1 97 4 ASN B C 1
ATOM 733 O O . ASN B 1 4 ? 15.109 0.325 2.262 1 97 4 ASN B O 1
ATOM 737 N N . THR B 1 5 ? 16.969 0.878 3.447 1 97.44 5 THR B N 1
ATOM 738 C CA . THR B 1 5 ? 16.172 1.36 4.574 1 97.44 5 THR B CA 1
ATOM 739 C C . THR B 1 5 ? 15.391 2.607 4.188 1 97.44 5 THR B C 1
ATOM 741 O O . THR B 1 5 ? 14.211 2.736 4.531 1 97.44 5 THR B O 1
ATOM 744 N N . VAL B 1 6 ? 16.062 3.453 3.496 1 97.69 6 VAL B N 1
ATOM 745 C CA . VAL B 1 6 ? 15.414 4.688 3.059 1 97.69 6 VAL B CA 1
ATOM 746 C C . VAL B 1 6 ? 14.281 4.363 2.084 1 97.69 6 VAL B C 1
ATOM 748 O O . VAL B 1 6 ? 13.156 4.848 2.24 1 97.69 6 VAL B O 1
ATOM 751 N N . SER B 1 7 ? 14.523 3.539 1.094 1 98.06 7 SER B N 1
ATOM 752 C CA . SER B 1 7 ? 13.523 3.186 0.093 1 98.06 7 SER B CA 1
ATOM 753 C C . SER B 1 7 ? 12.328 2.486 0.731 1 98.06 7 SER B C 1
ATOM 755 O O . SER B 1 7 ? 11.18 2.762 0.377 1 98.06 7 SER B O 1
ATOM 757 N N . SER B 1 8 ? 12.656 1.566 1.678 1 97.69 8 SER B N 1
ATOM 758 C CA . SER B 1 8 ? 11.586 0.867 2.381 1 97.69 8 SER B CA 1
ATOM 759 C C . SER B 1 8 ? 10.688 1.844 3.137 1 97.69 8 SER B C 1
ATOM 761 O O . SER B 1 8 ? 9.469 1.703 3.133 1 97.69 8 SER B O 1
ATOM 763 N N . PHE B 1 9 ? 11.344 2.826 3.764 1 98.38 9 PHE B N 1
ATOM 764 C CA . PHE B 1 9 ? 10.594 3.826 4.516 1 98.38 9 PHE B CA 1
ATOM 765 C C . PHE B 1 9 ? 9.719 4.656 3.586 1 98.38 9 PHE B C 1
ATOM 767 O O . PHE B 1 9 ? 8.562 4.934 3.9 1 98.38 9 PHE B O 1
ATOM 774 N N . GLN B 1 10 ? 10.266 5.031 2.484 1 98.69 10 GLN B N 1
ATOM 775 C CA . GLN B 1 10 ? 9.531 5.836 1.515 1 98.69 10 GLN B CA 1
ATOM 776 C C . GLN B 1 10 ? 8.32 5.078 0.973 1 98.69 10 GLN B C 1
ATOM 778 O O . GLN B 1 10 ? 7.219 5.629 0.889 1 98.69 10 GLN B O 1
ATOM 783 N N . VAL B 1 11 ? 8.531 3.854 0.707 1 98.69 11 VAL B N 1
ATOM 784 C CA . VAL B 1 11 ? 7.441 3.025 0.203 1 98.69 11 VAL B CA 1
ATOM 785 C C . VAL B 1 11 ? 6.383 2.846 1.289 1 98.69 11 VAL B C 1
ATOM 787 O O . VAL B 1 11 ? 5.188 2.967 1.023 1 98.69 11 VAL B O 1
ATOM 790 N N . ASP B 1 12 ? 6.797 2.57 2.508 1 98.56 12 ASP B N 1
ATOM 791 C CA . ASP B 1 12 ? 5.863 2.41 3.617 1 98.56 12 ASP B CA 1
ATOM 792 C C . ASP B 1 12 ? 5.031 3.674 3.826 1 98.56 12 ASP B C 1
ATOM 794 O O . ASP B 1 12 ? 3.852 3.598 4.168 1 98.56 12 ASP B O 1
ATOM 798 N N . CYS B 1 13 ? 5.703 4.797 3.684 1 98.69 13 CYS B N 1
ATOM 799 C CA . CYS B 1 13 ? 4.973 6.055 3.811 1 98.69 13 CYS B CA 1
ATOM 800 C C . CYS B 1 13 ? 3.877 6.156 2.76 1 98.69 13 CYS B C 1
ATOM 802 O O . CYS B 1 13 ? 2.744 6.527 3.072 1 98.69 13 CYS B O 1
ATOM 804 N N . PHE B 1 14 ? 4.176 5.844 1.558 1 98.81 14 PHE B N 1
ATOM 805 C CA . PHE B 1 14 ? 3.182 5.938 0.497 1 98.81 14 PHE B CA 1
ATOM 806 C C . PHE B 1 14 ? 2.057 4.93 0.719 1 98.81 14 PHE B C 1
ATOM 808 O O . PHE B 1 14 ? 0.882 5.254 0.531 1 98.81 14 PHE B O 1
ATOM 815 N N . LEU B 1 15 ? 2.389 3.695 1.103 1 98.62 15 LEU B N 1
ATOM 816 C CA . LEU B 1 15 ? 1.356 2.684 1.302 1 98.62 15 LEU B CA 1
ATOM 817 C C . LEU B 1 15 ? 0.456 3.053 2.477 1 98.62 15 LEU B C 1
ATOM 819 O O . LEU B 1 15 ? -0.744 2.77 2.457 1 98.62 15 LEU B O 1
ATOM 823 N N . TRP B 1 16 ? 1.023 3.66 3.473 1 98.56 16 TRP B N 1
ATOM 824 C CA . TRP B 1 16 ? 0.2 4.176 4.562 1 98.56 16 TRP B CA 1
ATOM 825 C C . TRP B 1 16 ? -0.76 5.246 4.059 1 98.56 16 TRP B C 1
ATOM 827 O O . TRP B 1 16 ? -1.92 5.297 4.477 1 98.56 16 TRP B O 1
ATOM 837 N N . HIS B 1 17 ? -0.282 6.18 3.215 1 98.25 17 HIS B N 1
ATOM 838 C CA . HIS B 1 17 ? -1.14 7.203 2.633 1 98.25 17 HIS B CA 1
ATOM 839 C C . HIS B 1 17 ? -2.312 6.582 1.882 1 98.25 17 HIS B C 1
ATOM 841 O O . HIS B 1 17 ? -3.445 7.059 1.987 1 98.25 17 HIS B O 1
ATOM 847 N N . VAL B 1 18 ? -2 5.559 1.128 1 98.25 18 VAL B N 1
ATOM 848 C CA . VAL B 1 18 ? -3.057 4.863 0.399 1 98.25 18 VAL B CA 1
ATOM 849 C C . VAL B 1 18 ? -4.082 4.305 1.383 1 98.25 18 VAL B C 1
ATOM 851 O O . VAL B 1 18 ? -5.289 4.469 1.191 1 98.25 18 VAL B O 1
ATOM 854 N N . ARG B 1 19 ? -3.629 3.627 2.443 1 98.31 19 ARG B N 1
ATOM 855 C CA . ARG B 1 19 ? -4.527 3.061 3.443 1 98.31 19 ARG B CA 1
ATOM 856 C C . ARG B 1 19 ? -5.355 4.152 4.117 1 98.31 19 ARG B C 1
ATOM 858 O O . ARG B 1 19 ? -6.52 3.936 4.457 1 98.31 19 ARG B O 1
ATOM 865 N N . LYS B 1 20 ? -4.734 5.301 4.355 1 97.88 20 LYS B N 1
ATOM 866 C CA . LYS B 1 20 ? -5.465 6.426 4.93 1 97.88 20 LYS B CA 1
ATOM 867 C C . LYS B 1 20 ? -6.59 6.883 4.004 1 97.88 20 LYS B C 1
ATOM 869 O O . LYS B 1 20 ? -7.691 7.184 4.461 1 97.88 20 LYS B O 1
ATOM 874 N N . GLN B 1 21 ? -6.352 6.949 2.725 1 96.81 21 GLN B N 1
ATOM 875 C CA . GLN B 1 21 ? -7.379 7.336 1.764 1 96.81 21 GLN B CA 1
ATOM 876 C C . GLN B 1 21 ? -8.516 6.316 1.737 1 96.81 21 GLN B C 1
ATOM 878 O O . GLN B 1 21 ? -9.68 6.688 1.605 1 96.81 21 GLN B O 1
ATOM 883 N N . VAL B 1 22 ? -8.172 5.031 1.822 1 96.94 22 VAL B N 1
ATOM 884 C CA . VAL B 1 22 ? -9.172 3.965 1.881 1 96.94 22 VAL B CA 1
ATOM 885 C C . VAL B 1 22 ? -10.055 4.148 3.113 1 96.94 22 VAL B C 1
ATOM 887 O O . VAL B 1 22 ? -11.281 4.035 3.027 1 96.94 22 VAL B O 1
ATOM 890 N N . ALA B 1 23 ? -9.422 4.418 4.203 1 96.56 23 ALA B N 1
ATOM 891 C CA . ALA B 1 23 ? -10.148 4.652 5.453 1 96.56 23 ALA B CA 1
ATOM 892 C C . ALA B 1 23 ? -11.047 5.879 5.34 1 96.56 23 ALA B C 1
ATOM 894 O O . ALA B 1 23 ? -12.188 5.863 5.816 1 96.56 23 ALA B O 1
ATOM 895 N N . ASP B 1 24 ? -10.508 6.93 4.711 1 94.62 24 ASP B N 1
ATOM 896 C CA . ASP B 1 24 ? -11.258 8.172 4.574 1 94.62 24 ASP B CA 1
ATOM 897 C C . ASP B 1 24 ? -12.5 7.973 3.705 1 94.62 24 ASP B C 1
ATOM 899 O O . ASP B 1 24 ? -13.469 8.727 3.814 1 94.62 24 ASP B O 1
ATOM 903 N N . GLN B 1 25 ? -12.461 7 2.859 1 94.31 25 GLN B N 1
ATOM 904 C CA . GLN B 1 25 ? -13.602 6.684 2.012 1 94.31 25 GLN B CA 1
ATOM 905 C C . GLN B 1 25 ? -14.5 5.637 2.666 1 94.31 25 GLN B C 1
ATOM 907 O O . GLN B 1 25 ? -15.383 5.074 2.016 1 94.31 25 GLN B O 1
ATOM 912 N N . GLU B 1 26 ? -14.195 5.273 3.898 1 94.38 26 GLU B N 1
ATOM 913 C CA . GLU B 1 26 ? -15.008 4.391 4.727 1 94.38 26 GLU B CA 1
ATOM 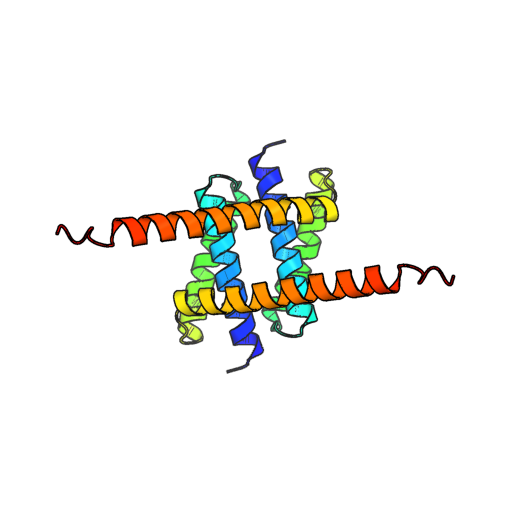914 C C . GLU B 1 26 ? -15.031 2.971 4.164 1 94.38 26 GLU B C 1
ATOM 916 O O . GLU B 1 26 ? -16.062 2.299 4.199 1 94.38 26 GLU B O 1
ATOM 921 N N . LEU B 1 27 ? -13.93 2.496 3.637 1 95.62 27 LEU B N 1
ATOM 922 C CA . LEU B 1 27 ? -13.836 1.159 3.061 1 95.62 27 LEU B CA 1
ATOM 923 C C . LEU B 1 27 ? -13.102 0.21 3.998 1 95.62 27 LEU B C 1
ATOM 925 O O . LEU B 1 27 ? -13.031 -0.995 3.742 1 95.62 27 LEU B O 1
ATOM 929 N N . GLY B 1 28 ? -12.547 0.699 5.055 1 96 28 GLY B N 1
ATOM 930 C CA . GLY B 1 28 ? -11.781 -0.112 5.988 1 96 28 GLY B CA 1
ATOM 931 C C . GLY B 1 28 ? -12.617 -0.677 7.117 1 96 28 GLY B C 1
ATOM 932 O O . GLY B 1 28 ? -13.523 -0.005 7.625 1 96 28 GLY B O 1
ATOM 933 N N . ASP B 1 29 ? -12.336 -1.889 7.477 1 96.69 29 ASP B N 1
ATOM 934 C CA . ASP B 1 29 ? -12.961 -2.465 8.664 1 96.69 29 ASP B CA 1
ATOM 935 C C . ASP B 1 29 ? -12.164 -2.135 9.922 1 96.69 29 ASP B C 1
ATOM 937 O O . ASP B 1 29 ? -11.148 -1.437 9.859 1 96.69 29 ASP B O 1
ATOM 941 N N . ALA B 1 30 ? -12.633 -2.592 11.094 1 96.44 30 ALA B N 1
ATOM 942 C CA . ALA B 1 30 ? -12.031 -2.209 12.367 1 96.44 30 ALA B CA 1
ATOM 943 C C . ALA B 1 30 ? -10.562 -2.637 12.438 1 96.44 30 ALA B C 1
ATOM 945 O O . ALA B 1 30 ? -9.695 -1.836 12.773 1 96.44 30 ALA B O 1
ATOM 946 N N . PRO B 1 31 ? -10.203 -3.959 12.086 1 95.62 31 PRO B N 1
ATOM 947 C CA . PRO B 1 31 ? -8.789 -4.336 12.094 1 95.62 31 PRO B CA 1
ATOM 948 C C . PRO B 1 31 ? -7.945 -3.5 11.133 1 95.62 31 PRO B C 1
ATOM 950 O O . PRO B 1 31 ? -6.801 -3.162 11.445 1 95.62 31 PRO B O 1
ATOM 953 N N . PHE B 1 32 ? -8.562 -3.154 10.023 1 96.94 32 PHE B N 1
ATOM 954 C CA . PHE B 1 32 ? -7.891 -2.309 9.039 1 96.94 32 PHE B CA 1
ATOM 955 C C . PHE B 1 32 ? -7.547 -0.952 9.641 1 96.94 32 PHE B C 1
ATOM 957 O O . PHE B 1 32 ? -6.414 -0.479 9.508 1 96.94 32 PHE B O 1
ATOM 964 N N . LEU B 1 33 ? -8.438 -0.351 10.281 1 97.38 33 LEU B N 1
ATOM 965 C CA . LEU B 1 33 ? -8.258 0.963 10.891 1 97.38 33 LEU B CA 1
ATOM 966 C C . LEU B 1 33 ? -7.27 0.895 12.047 1 97.38 33 LEU B C 1
ATOM 968 O O . LEU B 1 33 ? -6.48 1.822 12.258 1 97.38 33 LEU B O 1
ATOM 972 N N . ASP B 1 34 ? -7.305 -0.126 12.789 1 97 34 ASP B N 1
ATOM 973 C CA . ASP B 1 34 ? -6.375 -0.308 13.898 1 97 34 ASP B CA 1
ATOM 974 C C . ASP B 1 34 ? -4.934 -0.385 13.398 1 97 34 ASP B C 1
ATOM 976 O O . ASP B 1 34 ? -4.027 0.196 14 1 97 34 ASP B O 1
ATOM 980 N N . ARG B 1 35 ? -4.734 -1.137 12.344 1 96.12 35 ARG B N 1
ATOM 981 C CA . ARG B 1 35 ? -3.4 -1.236 11.758 1 96.12 35 ARG B CA 1
ATOM 982 C C . ARG B 1 35 ? -2.926 0.117 11.242 1 96.12 35 ARG B C 1
ATOM 984 O O . ARG B 1 35 ? -1.756 0.471 11.398 1 96.12 35 ARG B O 1
ATOM 991 N N . LEU B 1 36 ? -3.83 0.846 10.656 1 97.31 36 LEU B N 1
ATOM 992 C CA . LEU B 1 36 ? -3.514 2.176 10.141 1 97.31 36 LEU B CA 1
ATOM 993 C C . LEU B 1 36 ? -2.988 3.074 11.258 1 97.31 36 LEU B C 1
ATOM 995 O O . LEU B 1 36 ? -1.96 3.734 11.094 1 97.31 36 LEU B O 1
ATOM 999 N N . ARG B 1 37 ? -3.672 3.115 12.352 1 96.19 37 ARG B N 1
ATOM 1000 C CA . ARG B 1 37 ? -3.293 3.953 13.484 1 96.19 37 ARG B CA 1
ATOM 1001 C C . ARG B 1 37 ? -1.966 3.498 14.086 1 96.19 37 ARG B C 1
ATOM 1003 O O . ARG B 1 37 ? -1.126 4.324 14.445 1 96.19 37 ARG B O 1
ATOM 1010 N N . ARG B 1 38 ? -1.785 2.215 14.164 1 96.25 38 ARG B N 1
ATOM 1011 C CA . ARG B 1 38 ? -0.539 1.688 14.719 1 96.25 38 ARG B CA 1
ATOM 1012 C C . ARG B 1 38 ? 0.639 2.008 13.797 1 96.25 38 ARG B C 1
ATOM 1014 O O . ARG B 1 38 ? 1.714 2.383 14.273 1 96.25 38 ARG B O 1
ATOM 1021 N N . ASP B 1 39 ? 0.358 1.906 12.5 1 96.38 39 ASP B N 1
ATOM 1022 C CA . ASP B 1 39 ? 1.416 2.154 11.523 1 96.38 39 ASP B CA 1
ATOM 1023 C C . ASP B 1 39 ? 1.807 3.631 11.508 1 96.38 39 ASP B C 1
ATOM 1025 O O . ASP B 1 39 ? 2.967 3.967 11.258 1 96.38 39 ASP B O 1
ATOM 1029 N N . GLN B 1 40 ? 0.863 4.5 11.781 1 96.62 40 GLN B N 1
ATOM 1030 C CA . GLN B 1 40 ? 1.156 5.926 11.812 1 96.62 40 GLN B CA 1
ATOM 1031 C C . GLN B 1 40 ? 2.213 6.25 12.867 1 96.62 40 GLN B C 1
ATOM 1033 O O . GLN B 1 40 ? 3.162 6.988 12.594 1 96.62 40 GLN B O 1
ATOM 1038 N N . LYS B 1 41 ? 2.014 5.688 14.031 1 95.69 41 LYS B N 1
ATOM 1039 C CA . LYS B 1 41 ? 2.973 5.902 15.109 1 95.69 41 LYS B CA 1
ATOM 1040 C C . LYS B 1 41 ? 4.352 5.375 14.734 1 95.69 41 LYS B C 1
ATOM 1042 O O . LYS B 1 41 ? 5.367 6.027 14.992 1 95.69 41 LYS B O 1
ATOM 1047 N N . SER B 1 42 ? 4.379 4.184 14.148 1 96.38 42 SER B N 1
ATOM 1048 C CA . SER B 1 42 ? 5.637 3.566 13.734 1 96.38 42 SER B CA 1
ATOM 1049 C C . SER B 1 42 ? 6.344 4.41 12.672 1 96.38 42 SER B C 1
ATOM 1051 O O . SER B 1 42 ? 7.562 4.59 12.727 1 96.38 42 SER B O 1
ATOM 1053 N N . LEU B 1 43 ? 5.621 5.008 11.758 1 97.62 43 LEU B N 1
ATOM 1054 C CA . LEU B 1 43 ? 6.191 5.801 10.68 1 97.62 43 LEU B CA 1
ATOM 1055 C C . LEU B 1 43 ? 6.77 7.109 11.211 1 97.62 43 LEU B C 1
ATOM 1057 O O . LEU B 1 43 ? 7.828 7.551 10.766 1 97.62 43 LEU B O 1
ATOM 1061 N N . ARG B 1 44 ? 6.074 7.699 12.125 1 97.06 44 ARG B N 1
ATOM 1062 C CA . ARG B 1 44 ? 6.582 8.922 12.734 1 97.06 44 ARG B CA 1
ATOM 1063 C C . ARG B 1 44 ? 7.906 8.672 13.445 1 97.06 44 ARG B C 1
ATOM 1065 O O . ARG B 1 44 ? 8.844 9.461 13.305 1 97.06 44 ARG B O 1
ATOM 1072 N N . GLY B 1 45 ? 7.941 7.574 14.273 1 96.81 45 GLY B N 1
ATOM 1073 C CA . GLY B 1 45 ? 9.18 7.203 14.938 1 96.81 45 GLY B CA 1
ATOM 1074 C C . GLY B 1 45 ? 10.32 6.945 13.969 1 96.81 45 GLY B C 1
ATOM 1075 O O . GLY B 1 45 ? 11.43 7.453 14.156 1 96.81 45 GLY B O 1
ATOM 1076 N N . ARG B 1 46 ? 10.086 6.203 12.93 1 97 46 ARG B N 1
ATOM 1077 C CA . ARG B 1 46 ? 11.102 5.879 11.93 1 97 46 ARG B CA 1
ATOM 1078 C C . ARG B 1 46 ? 11.547 7.129 11.172 1 97 46 ARG B C 1
ATOM 1080 O O . ARG B 1 46 ? 12.734 7.285 10.867 1 97 46 ARG B O 1
ATOM 1087 N N . GLY B 1 47 ? 10.508 7.926 10.789 1 97.12 47 GLY B N 1
ATOM 1088 C CA . GLY B 1 47 ? 10.859 9.188 10.156 1 97.12 47 GLY B CA 1
ATOM 1089 C C . GLY B 1 47 ? 11.82 10.023 10.977 1 97.12 47 GLY B C 1
ATOM 1090 O O . GLY B 1 47 ? 12.789 10.57 10.445 1 97.12 47 GLY B O 1
ATOM 1091 N N . SER B 1 48 ? 11.586 10.188 12.281 1 97.38 48 SER B N 1
ATOM 1092 C CA . SER B 1 48 ? 12.438 10.93 13.195 1 97.38 48 SER B CA 1
ATOM 1093 C C . SER B 1 48 ? 13.844 10.328 13.258 1 97.38 48 SER B C 1
ATOM 1095 O O . SER B 1 48 ? 14.836 11.055 13.211 1 97.38 48 SER B O 1
ATOM 1097 N N . THR B 1 49 ? 13.906 9.008 13.352 1 95.81 49 THR B N 1
ATOM 1098 C CA . THR B 1 49 ? 15.195 8.32 13.445 1 95.81 49 THR B CA 1
ATOM 1099 C C . THR B 1 49 ? 16 8.516 12.172 1 95.81 49 THR B C 1
ATOM 1101 O O . THR B 1 49 ? 17.219 8.703 12.227 1 95.81 49 THR B O 1
ATOM 1104 N N . LEU B 1 50 ? 15.398 8.516 11.031 1 96.56 50 LEU B N 1
ATOM 1105 C CA . LEU B 1 50 ? 16.062 8.609 9.734 1 96.56 50 LEU B CA 1
ATOM 1106 C C . LEU B 1 50 ? 16.297 10.062 9.344 1 96.56 50 LEU B C 1
ATOM 1108 O O . LEU B 1 50 ? 17.078 10.344 8.422 1 96.56 50 LEU B O 1
ATOM 1112 N N . GLY B 1 51 ? 15.648 10.953 10.07 1 96.5 51 GLY B N 1
ATOM 1113 C CA . GLY B 1 51 ? 15.727 12.359 9.703 1 96.5 51 GLY B CA 1
ATOM 1114 C C . GLY B 1 51 ? 15.008 12.688 8.414 1 96.5 51 GLY B C 1
ATOM 1115 O O . GLY B 1 51 ? 15.477 13.516 7.629 1 96.5 51 GLY B O 1
ATOM 1116 N N . LEU B 1 52 ? 13.938 12 8.055 1 96.81 52 LEU B N 1
ATOM 1117 C CA . LEU B 1 52 ? 13.195 12.18 6.812 1 96.81 52 LEU B CA 1
ATOM 1118 C C . LEU B 1 52 ? 11.805 12.742 7.09 1 96.81 52 LEU B C 1
ATOM 1120 O O . LEU B 1 52 ? 11.156 12.352 8.055 1 96.81 52 LEU B O 1
ATOM 1124 N N . ASN B 1 53 ? 11.445 13.648 6.191 1 97.19 53 ASN B N 1
ATOM 1125 C CA . ASN B 1 53 ? 10.094 14.188 6.219 1 97.19 53 ASN B CA 1
ATOM 1126 C C . ASN B 1 53 ? 9.086 13.219 5.609 1 97.19 53 ASN B C 1
ATOM 1128 O O . ASN B 1 53 ? 9.289 12.719 4.5 1 97.19 53 ASN B O 1
ATOM 1132 N N . ILE B 1 54 ? 8.039 12.969 6.262 1 97.62 54 ILE B N 1
ATOM 1133 C CA . ILE B 1 54 ? 7.07 11.953 5.879 1 97.62 54 ILE B CA 1
ATOM 1134 C C . ILE B 1 54 ? 6.406 12.344 4.562 1 97.62 54 ILE B C 1
ATOM 1136 O O . ILE B 1 54 ? 6.18 11.492 3.697 1 97.62 54 ILE B O 1
ATOM 1140 N N . GLU B 1 55 ? 6.074 13.578 4.434 1 96.81 55 GLU B N 1
ATOM 1141 C CA . GLU B 1 55 ? 5.406 14.047 3.221 1 96.81 55 GLU B CA 1
ATOM 1142 C C . GLU B 1 55 ? 6.297 13.859 1.995 1 96.81 55 GLU B C 1
ATOM 1144 O O . GLU B 1 55 ? 5.84 13.383 0.955 1 96.81 55 GLU B O 1
ATOM 1149 N N . THR B 1 56 ? 7.5 14.297 2.125 1 98 56 THR B N 1
ATOM 1150 C CA . THR B 1 56 ? 8.445 14.125 1.028 1 98 56 THR B CA 1
ATOM 1151 C C . THR B 1 56 ? 8.695 12.648 0.747 1 98 56 THR B C 1
ATOM 1153 O O . THR B 1 56 ? 8.742 12.227 -0.413 1 98 56 THR B O 1
ATOM 1156 N N . ALA B 1 57 ? 8.828 11.875 1.831 1 98.44 57 ALA B N 1
ATOM 1157 C CA . ALA B 1 57 ? 9.023 10.43 1.679 1 98.44 57 ALA B CA 1
ATOM 1158 C C . ALA B 1 57 ? 7.84 9.797 0.954 1 98.44 57 ALA B C 1
ATOM 1160 O O . ALA B 1 57 ? 8.016 8.875 0.15 1 98.44 57 ALA B O 1
ATOM 1161 N N . THR B 1 58 ? 6.625 10.227 1.283 1 98.44 58 THR B N 1
ATOM 1162 C CA . THR B 1 58 ? 5.414 9.719 0.641 1 98.44 58 THR B CA 1
ATOM 1163 C C . THR B 1 58 ? 5.449 9.992 -0.861 1 98.44 58 THR B C 1
ATOM 1165 O O . THR B 1 58 ? 5.105 9.117 -1.661 1 98.44 58 THR B O 1
ATOM 1168 N N . ARG B 1 59 ? 5.859 11.148 -1.242 1 97.69 59 ARG B N 1
ATOM 1169 C CA . ARG B 1 59 ? 5.93 11.508 -2.656 1 97.69 59 ARG B CA 1
ATOM 1170 C C . ARG B 1 59 ? 6.949 10.641 -3.389 1 97.69 59 ARG B C 1
ATOM 1172 O O . ARG B 1 59 ? 6.691 10.164 -4.496 1 97.69 59 ARG B O 1
ATOM 1179 N N . VAL B 1 60 ? 8.055 10.492 -2.779 1 98.19 60 VAL B N 1
ATOM 1180 C CA . VAL B 1 60 ? 9.094 9.672 -3.395 1 98.19 60 VAL B CA 1
ATOM 1181 C C . VAL B 1 60 ? 8.633 8.219 -3.465 1 98.19 60 VAL B C 1
ATOM 1183 O O . VAL B 1 60 ? 8.852 7.539 -4.469 1 98.19 60 VAL B O 1
ATOM 1186 N N . GLY B 1 61 ? 8.047 7.727 -2.348 1 98.5 61 GLY B N 1
ATOM 1187 C CA . GLY B 1 61 ? 7.488 6.383 -2.344 1 98.5 61 GLY B CA 1
ATOM 1188 C C . GLY B 1 61 ? 6.488 6.152 -3.463 1 98.5 61 GLY B C 1
ATOM 1189 O O . GLY B 1 61 ? 6.484 5.09 -4.086 1 98.5 61 GLY B O 1
ATOM 1190 N N . LYS B 1 62 ? 5.633 7.074 -3.658 1 97.88 62 LYS B N 1
ATOM 1191 C CA . LYS B 1 62 ? 4.688 7 -4.77 1 97.88 62 LYS B CA 1
ATOM 1192 C C . LYS B 1 62 ? 5.414 6.805 -6.098 1 97.88 62 LYS B C 1
ATOM 1194 O O . LYS B 1 62 ? 5.012 5.977 -6.914 1 97.88 62 LYS B O 1
ATOM 1199 N N . GLN B 1 63 ? 6.441 7.582 -6.367 1 97.62 63 GLN B N 1
ATOM 1200 C CA . GLN B 1 63 ? 7.207 7.469 -7.605 1 97.62 63 GLN B CA 1
ATOM 1201 C C . GLN B 1 63 ? 7.824 6.078 -7.738 1 97.62 63 GLN B C 1
ATOM 1203 O O . GLN B 1 63 ? 7.855 5.512 -8.836 1 97.62 63 GLN B O 1
ATOM 1208 N N . ILE B 1 64 ? 8.375 5.59 -6.633 1 97.81 64 ILE B N 1
ATOM 1209 C CA . ILE B 1 64 ? 8.969 4.258 -6.637 1 97.81 64 ILE B CA 1
ATOM 1210 C C . ILE B 1 64 ? 7.906 3.227 -7.027 1 97.81 64 ILE B C 1
ATOM 1212 O O . ILE B 1 64 ? 8.133 2.396 -7.91 1 97.81 64 ILE B O 1
ATOM 1216 N N . VAL B 1 65 ? 6.777 3.33 -6.391 1 97.56 65 VAL B N 1
ATOM 1217 C CA . VAL B 1 65 ? 5.719 2.35 -6.609 1 97.56 65 VAL B CA 1
ATOM 1218 C C . VAL B 1 65 ? 5.195 2.463 -8.039 1 97.56 65 VAL B C 1
ATOM 1220 O O . VAL B 1 65 ? 4.973 1.452 -8.711 1 97.56 65 VAL B O 1
ATOM 1223 N N . GLU B 1 66 ? 5.02 3.631 -8.539 1 95.75 66 GLU B N 1
ATOM 1224 C CA . GLU B 1 66 ? 4.547 3.828 -9.906 1 95.75 66 GLU B CA 1
ATOM 1225 C C . GLU B 1 66 ? 5.531 3.254 -10.922 1 95.75 66 GLU B C 1
ATOM 1227 O O . GLU B 1 66 ? 5.125 2.65 -11.914 1 95.75 66 GLU B O 1
ATOM 1232 N N . ARG B 1 67 ? 6.773 3.453 -10.711 1 95.25 67 ARG B N 1
ATOM 1233 C CA . ARG B 1 67 ? 7.793 2.902 -11.594 1 95.25 67 ARG B CA 1
ATOM 1234 C C . ARG B 1 67 ? 7.75 1.377 -11.602 1 95.25 67 ARG B C 1
ATOM 1236 O O . ARG B 1 67 ? 7.832 0.753 -12.664 1 95.25 67 ARG B O 1
ATOM 1243 N N . ILE B 1 68 ? 7.633 0.841 -10.477 1 94.56 68 ILE B N 1
ATOM 1244 C CA . ILE B 1 68 ? 7.617 -0.609 -10.32 1 94.56 68 ILE B CA 1
ATOM 1245 C C . ILE B 1 68 ? 6.395 -1.188 -11.023 1 94.56 68 ILE B C 1
ATOM 1247 O O . ILE B 1 68 ? 6.496 -2.193 -11.734 1 94.56 68 ILE B O 1
ATOM 1251 N N . LEU B 1 69 ? 5.25 -0.57 -10.797 1 92.19 69 LEU B N 1
ATOM 1252 C CA . LEU B 1 69 ? 4.023 -1.061 -11.406 1 92.19 69 LEU B CA 1
ATOM 1253 C C . LEU B 1 69 ? 4.078 -0.914 -12.93 1 92.19 69 LEU B C 1
ATOM 1255 O O . LEU B 1 69 ? 3.541 -1.751 -13.656 1 92.19 69 LEU B O 1
ATOM 1259 N N . LYS B 1 70 ? 4.668 0.108 -13.422 1 92.12 70 LYS B N 1
ATOM 1260 C CA . LYS B 1 70 ? 4.852 0.285 -14.859 1 92.12 70 LYS B CA 1
ATOM 1261 C C . LYS B 1 70 ? 5.754 -0.803 -15.438 1 92.12 70 LYS B C 1
ATOM 1263 O O . LYS B 1 70 ? 5.477 -1.343 -16.516 1 92.12 70 LYS B O 1
ATOM 1268 N N . GLU B 1 71 ? 6.793 -1.109 -14.758 1 90.19 71 GLU B N 1
ATOM 1269 C CA . GLU B 1 71 ? 7.727 -2.145 -15.188 1 90.19 71 GLU B CA 1
ATOM 1270 C C . GLU B 1 71 ? 7.055 -3.516 -15.211 1 90.19 71 GLU B C 1
ATOM 1272 O O . GLU B 1 71 ? 7.316 -4.324 -16.109 1 90.19 71 GLU B O 1
ATOM 1277 N N . GLU B 1 72 ? 6.258 -3.758 -14.141 1 85.44 72 GLU B N 1
ATOM 1278 C CA . GLU B 1 72 ? 5.504 -5.008 -14.109 1 85.44 72 GLU B CA 1
ATOM 1279 C C . GLU B 1 72 ? 4.59 -5.133 -15.328 1 85.44 72 GLU B C 1
ATOM 1281 O O . GLU B 1 72 ? 4.457 -6.219 -15.898 1 85.44 72 GLU B O 1
ATOM 1286 N N . SER B 1 73 ? 3.924 -4.125 -15.672 1 82.44 73 SER B N 1
ATOM 1287 C CA . SER B 1 73 ? 3.037 -4.105 -16.828 1 82.44 73 SER B CA 1
ATOM 1288 C C . SER B 1 73 ? 3.82 -4.305 -18.125 1 82.44 73 SER B C 1
ATOM 1290 O O . SER B 1 73 ? 3.363 -5.004 -19.031 1 82.44 73 SER B O 1
ATOM 1292 N N . ASP B 1 74 ? 4.961 -3.68 -18.266 1 81.19 74 ASP B N 1
ATOM 1293 C CA . ASP B 1 74 ? 5.805 -3.812 -19.453 1 81.19 74 ASP B CA 1
ATOM 1294 C C . ASP B 1 74 ? 6.281 -5.254 -19.625 1 81.19 74 ASP B C 1
ATOM 1296 O O . ASP B 1 74 ? 6.301 -5.773 -20.75 1 81.19 74 ASP B O 1
ATOM 1300 N N . GLU B 1 75 ? 6.582 -5.836 -18.484 1 78.25 75 GLU B N 1
ATOM 1301 C CA . GLU B 1 75 ? 7.039 -7.223 -18.531 1 78.25 75 GLU B CA 1
ATOM 1302 C C . GLU B 1 75 ? 5.902 -8.164 -18.938 1 78.25 75 GLU B C 1
ATOM 1304 O O . GLU B 1 75 ? 6.113 -9.117 -19.688 1 78.25 75 GLU B O 1
ATOM 1309 N N . ALA B 1 76 ? 4.797 -7.871 -18.453 1 73.5 76 ALA B N 1
ATOM 1310 C CA . ALA B 1 76 ? 3.633 -8.672 -18.812 1 73.5 76 ALA B CA 1
ATOM 1311 C C . ALA B 1 76 ? 3.295 -8.516 -20.297 1 73.5 76 ALA B C 1
ATOM 1313 O O . ALA B 1 76 ? 2.947 -9.492 -20.969 1 73.5 76 ALA B O 1
ATOM 1314 N N . LEU B 1 77 ? 3.418 -7.289 -20.781 1 66.38 77 LEU B N 1
ATOM 1315 C CA . LEU B 1 77 ? 3.164 -7.008 -22.188 1 66.38 77 LEU B CA 1
ATOM 1316 C C . LEU B 1 77 ? 4.199 -7.695 -23.078 1 66.38 77 LEU B C 1
ATOM 1318 O O . LEU B 1 77 ? 3.857 -8.234 -24.125 1 66.38 77 LEU B O 1
ATOM 1322 N N . LYS B 1 78 ? 5.371 -7.688 -22.547 1 73 78 LYS B N 1
ATOM 1323 C CA . LYS B 1 78 ? 6.445 -8.344 -23.297 1 73 78 LYS B CA 1
ATOM 1324 C C . LYS B 1 78 ? 6.246 -9.852 -23.328 1 73 78 LYS B C 1
ATOM 1326 O O . LYS B 1 78 ? 6.477 -10.492 -24.359 1 73 78 LYS B O 1
ATOM 1331 N N . MET B 1 79 ? 5.781 -10.383 -22.312 1 69.94 79 MET B N 1
ATOM 1332 C CA . MET B 1 79 ? 5.574 -11.828 -22.25 1 69.94 79 MET B CA 1
ATOM 1333 C C . MET B 1 79 ? 4.371 -12.242 -23.094 1 69.94 79 MET B C 1
ATOM 1335 O O . MET B 1 79 ? 4.363 -13.328 -23.688 1 69.94 79 MET B O 1
ATOM 1339 N N . THR B 1 80 ? 3.348 -11.414 -23.062 1 69.94 80 THR B N 1
ATOM 1340 C CA . THR B 1 80 ? 2.174 -11.711 -23.875 1 69.94 80 THR B CA 1
ATOM 1341 C C . THR B 1 80 ? 2.498 -11.578 -25.359 1 69.94 80 THR B C 1
ATOM 1343 O O . THR B 1 80 ? 2 -12.352 -26.188 1 69.94 80 THR B O 1
ATOM 1346 N N . MET B 1 81 ? 3.287 -10.523 -25.703 1 67.69 81 MET B N 1
ATOM 1347 C CA . MET B 1 81 ? 3.672 -10.328 -27.094 1 67.69 81 MET B CA 1
ATOM 1348 C C . MET B 1 81 ? 4.598 -11.438 -27.562 1 67.69 81 MET B C 1
ATOM 1350 O O . MET B 1 81 ? 4.551 -11.844 -28.719 1 67.69 81 MET B O 1
ATOM 1354 N N . ALA B 1 82 ? 5.41 -11.828 -26.672 1 70.69 82 ALA B N 1
ATOM 1355 C CA . ALA B 1 82 ? 6.34 -12.898 -27.016 1 70.69 82 ALA B CA 1
ATOM 1356 C C . ALA B 1 82 ? 5.605 -14.227 -27.203 1 70.69 82 ALA B C 1
ATOM 1358 O O . ALA B 1 82 ? 6.031 -15.078 -27.984 1 70.69 82 ALA B O 1
ATOM 1359 N N . SER B 1 83 ? 4.531 -14.305 -26.359 1 55.38 83 SER B N 1
ATOM 1360 C CA . SER B 1 83 ? 3.783 -15.547 -26.484 1 55.38 83 SER B CA 1
ATOM 1361 C C . SER B 1 83 ? 2.861 -15.508 -27.703 1 55.38 83 SER B C 1
ATOM 1363 O O . SER B 1 83 ? 2.271 -16.531 -28.078 1 55.38 83 SER B O 1
ATOM 1365 N N . ALA B 1 84 ? 2.531 -14.391 -28.234 1 56.84 84 ALA B N 1
ATOM 1366 C CA . ALA B 1 84 ? 1.734 -14.398 -29.453 1 56.84 84 ALA B CA 1
ATOM 1367 C C . ALA B 1 84 ? 2.529 -14.969 -30.625 1 56.84 84 ALA B C 1
ATOM 1369 O O . ALA B 1 84 ? 3.609 -14.477 -30.953 1 56.84 84 ALA B O 1
ATOM 1370 N N . PRO B 1 85 ? 2.242 -16.172 -30.906 1 53.91 85 PRO B N 1
ATOM 1371 C CA . PRO B 1 85 ? 2.922 -16.797 -32.031 1 53.91 85 PRO B CA 1
ATOM 1372 C C . PRO B 1 85 ? 2.953 -15.898 -33.281 1 53.91 85 PRO B C 1
ATOM 1374 O O . PRO B 1 85 ? 2.008 -15.141 -33.531 1 53.91 85 PRO B O 1
ATOM 1377 N N . ALA B 1 86 ? 4.121 -15.172 -33.656 1 52.47 86 ALA B N 1
ATOM 1378 C CA . ALA B 1 86 ? 4.191 -14.648 -35 1 52.47 86 ALA B CA 1
ATO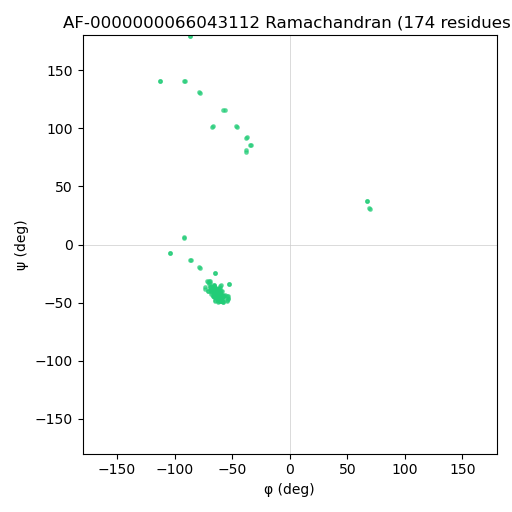M 1379 C C . ALA B 1 86 ? 3.498 -15.586 -36 1 52.47 86 ALA B C 1
ATOM 1381 O O . ALA B 1 86 ? 3.814 -16.781 -36.062 1 52.47 86 ALA B O 1
ATOM 1382 N N . SER B 1 87 ? 2.203 -15.445 -36.156 1 44.91 87 SER B N 1
ATOM 1383 C CA . SER B 1 87 ? 1.692 -16.25 -37.25 1 44.91 87 SER B CA 1
ATOM 1384 C C . SER B 1 87 ? 2.668 -16.281 -38.438 1 44.91 87 SER B C 1
ATOM 1386 O O . SER B 1 87 ? 3.041 -15.227 -38.938 1 44.91 87 SER B O 1
ATOM 1388 N N . ARG B 1 88 ? 3.688 -17.078 -38.375 1 42.88 88 ARG B N 1
ATOM 1389 C CA . ARG B 1 88 ? 4.402 -17.312 -39.625 1 42.88 88 ARG B CA 1
ATOM 1390 C C . ARG B 1 88 ? 3.438 -17.375 -40.812 1 42.88 88 ARG B C 1
ATOM 1392 O O . ARG B 1 88 ? 2.469 -18.141 -40.781 1 42.88 88 ARG B O 1
ATOM 1399 N N . TYR B 1 89 ? 3.193 -16.219 -41.5 1 35.16 89 TYR B N 1
ATOM 1400 C CA . TYR B 1 89 ? 2.773 -16.562 -42.875 1 35.16 89 TYR B CA 1
ATOM 1401 C C . TYR B 1 89 ? 3.688 -17.609 -43.469 1 35.16 89 TYR B C 1
ATOM 1403 O O . TYR B 1 89 ? 4.883 -17.656 -43.156 1 35.16 89 TYR B O 1
#

InterPro domains:
  IPR000256 Influenza A virus NS1 protein [PF00600] (1-89)
  IPR009068 uS15/NS1, RNA-binding domain superfamily [SSF47060] (1-70)

Secondary structure (DSSP, 8-state):
--HHHHHHHHHHHHHHHHHHHHHHTT---HHHHHHHHHHHHHHHHHHHHHT--HHHHHHHHHHHHHHHHHHHHHHHHHHHHHHS-----/--HHHHHHHHHHHHHHHHHHHHHHTT---HHHHHHHHHHHHHHHHHHHHHT--HHHHHHHHHHHHHHHHHHHHHHHHHHHHHHS-----

Nearest PDB structures (foldseek):
  2zko-assembly1_B  TM=1.005E+00  e=9.946E-10  Influenza A virus
  1ail-assembly1_A-2  TM=1.004E+00  e=3.684E-09  Influenza A virus (A/Udorn/307/1972(H3N2))
  2z0a-assembly1_B  TM=9.980E-01  e=5.701E-09  Influenza A virus
  3m8a-assembly10_J  TM=1.004E+00  e=1.864E-08  Influenza A virus (A/California/07/2009(H1N1))
  5bxz-assembly1_B  TM=9.678E-01  e=6.972E-06  Influenza A virus (A/little yellow-shouldered bat/Guatemala/153/2009(H17N10))

Foldseek 3Di:
DPPVLLLVLLLLLQVLVVLVVCVVVVNDDPVSVVVSVVSVVVSVVSCVVVVHDSVVSNVVSVVVVVVVVVVVVVVVVVVVVVPPPPPPD/DPPVLLLVLLLLLQVLVVLVVCVVVVNDDPVSVVVSVVSVVVSVVSCVVVVHDSVVSNVVSVVVVVVVVVVVVVVVVVVVVVPPPPPPD